Protein AF-A0A9D6XAW2-F1 (afdb_monomer)

pLDDT: mean 70.62, std 18.86, range [36.59, 94.69]

Sequence (160 aa):
MRYIYNIKRDDAKSSLIITELVRRTEDENDVLGVQDYPAALMEKAVMEGASAVTLAFRNEKFFPPAKTAAAISEKIISLYGDKRSETDELNVEEITAPPIEPKRYEAKPAPEEGDSDGETDYIDDEFGDDALLEADDLDDEPVNLKVQDEDLADDFSDDI

Radius of gyration: 29.27 Å; Cα contacts (8 Å, |Δi|>4): 172; chains: 1; bounding box: 102×43×63 Å

Nearest PDB structures (foldseek):
  8voj-assembly1_B  TM=7.905E-01  e=3.402E-01  Homo sapiens
  6uxe-assembly1_D-2  TM=3.664E-01  e=5.479E-01  Homo sapiens
  6kxk-assembly7_G  TM=5.528E-01  e=2.033E+00  Arabidopsis thaliana
  4ozk-assembly1_A  TM=5.865E-01  e=2.738E+00  Brevibacillus laterosporus GI-9

Secondary structure (DSSP, 8-state):
-EEEEEEEEETTTTEEEEEEEEE-SSS-EEEEEEEEEEHHHHHHHHHH-HHHHHHHH-BTTB---HHHHHHHHHHHHHHHSTT--SEEEEEE----PPP--------PPPPP------------------------------------------------

Mean predicted aligned error: 18.76 Å

Solvent-accessible surface area (backbone atoms only — not comparable to full-atom values): 10499 Å² total; per-residue (Å²): 105,35,43,34,39,40,42,32,49,37,79,91,74,46,27,36,36,42,35,36,29,37,41,80,51,101,87,44,70,46,78,76,48,77,46,82,40,56,34,71,60,50,55,53,17,46,76,71,29,60,69,42,32,41,58,70,68,48,46,98,90,43,74,67,57,70,73,57,33,51,55,51,22,55,50,52,40,49,37,74,37,99,73,58,43,56,63,52,77,45,80,45,80,50,76,68,70,74,80,79,70,79,77,76,75,77,76,71,77,76,80,79,90,72,94,71,90,82,82,89,79,77,88,75,87,84,82,78,85,74,90,85,75,83,83,76,79,83,76,84,70,80,80,79,76,75,78,75,84,74,80,89,77,80,85,85,74,89,83,135

Foldseek 3Di:
DWKKWKWFADPVVQWIKIWIWDDPDPPDIDTPDIDIAHNVCLLVQLVVHLVSNLVRRDDPSDHDPPVVSSVVSVVSNVCNDDVNDRIDIDTDGDPPDPPPPPPPPPPDPDPPDDDDDDDDPPPDDDPDDDDDDDPPDPDPDPPPPPPPPPDPDDDPDDDD

Structure (mmCIF, N/CA/C/O backbone):
data_AF-A0A9D6XAW2-F1
#
_entry.id   AF-A0A9D6XAW2-F1
#
loop_
_atom_site.group_PDB
_atom_site.id
_atom_site.type_symbol
_atom_site.label_atom_id
_atom_site.label_alt_id
_atom_site.label_comp_id
_atom_site.label_asym_id
_atom_site.label_entity_id
_atom_site.label_seq_id
_atom_site.pdbx_PDB_ins_code
_atom_site.Cartn_x
_atom_site.Cartn_y
_atom_site.Cartn_z
_atom_site.occupancy
_atom_site.B_iso_or_equiv
_atom_site.auth_seq_id
_atom_site.auth_comp_id
_atom_site.auth_asym_id
_atom_site.auth_atom_id
_atom_site.pdbx_PDB_model_num
ATOM 1 N N . MET A 1 1 ? 11.400 3.764 -15.619 1.00 65.75 1 MET A N 1
ATOM 2 C CA . MET A 1 1 ? 10.161 2.949 -15.545 1.00 65.75 1 MET A CA 1
ATOM 3 C C . MET A 1 1 ? 9.189 3.671 -14.627 1.00 65.75 1 MET A C 1
ATOM 5 O O . MET A 1 1 ? 9.667 4.361 -13.739 1.00 65.75 1 MET A O 1
ATOM 9 N N . ARG A 1 2 ? 7.873 3.584 -14.850 1.00 75.94 2 ARG A N 1
ATOM 10 C CA . ARG A 1 2 ? 6.876 4.278 -14.014 1.00 75.94 2 ARG A CA 1
ATOM 11 C C . ARG A 1 2 ? 6.026 3.252 -13.279 1.00 75.94 2 ARG A C 1
ATOM 13 O O . ARG A 1 2 ? 5.475 2.365 -13.925 1.00 75.94 2 ARG A O 1
ATOM 20 N N . TYR A 1 3 ? 5.919 3.402 -11.964 1.00 83.25 3 TYR A N 1
ATOM 21 C CA . TYR A 1 3 ? 5.046 2.576 -11.138 1.00 83.25 3 TYR A CA 1
ATOM 22 C C . TYR A 1 3 ? 3.711 3.288 -10.934 1.00 83.25 3 TYR A C 1
ATOM 24 O O . TYR A 1 3 ? 3.640 4.503 -10.749 1.00 83.25 3 TYR A O 1
ATOM 32 N N . ILE A 1 4 ? 2.628 2.535 -11.001 1.00 85.06 4 ILE A N 1
ATOM 33 C CA . ILE A 1 4 ? 1.280 3.039 -10.774 1.00 85.06 4 ILE A CA 1
ATOM 34 C C . ILE A 1 4 ? 0.687 2.193 -9.656 1.00 85.06 4 ILE A C 1
ATOM 36 O O . ILE A 1 4 ? 0.725 0.967 -9.716 1.00 85.06 4 ILE A O 1
ATOM 40 N N . TYR A 1 5 ? 0.161 2.851 -8.630 1.00 88.94 5 TYR A N 1
ATOM 41 C CA . TYR A 1 5 ? -0.472 2.204 -7.490 1.00 88.94 5 TYR A CA 1
ATOM 42 C C . TYR A 1 5 ? -1.953 2.562 -7.508 1.00 88.94 5 TYR A C 1
ATOM 44 O O . TYR A 1 5 ? -2.339 3.703 -7.254 1.00 88.94 5 TYR A O 1
ATOM 52 N N . ASN A 1 6 ? -2.799 1.590 -7.824 1.00 87.62 6 ASN A N 1
ATOM 53 C CA . ASN A 1 6 ? -4.241 1.774 -7.774 1.00 87.62 6 ASN A CA 1
ATOM 54 C C . ASN A 1 6 ? -4.739 1.324 -6.393 1.00 87.62 6 ASN A C 1
ATOM 56 O O . ASN A 1 6 ? -4.536 0.168 -6.016 1.00 87.62 6 ASN A O 1
ATOM 60 N N . ILE A 1 7 ? -5.320 2.246 -5.620 1.00 89.88 7 ILE A N 1
ATOM 61 C CA . ILE A 1 7 ? -5.725 2.016 -4.231 1.00 89.88 7 ILE A CA 1
ATOM 62 C C . ILE A 1 7 ? -7.250 2.044 -4.181 1.00 89.88 7 ILE A C 1
ATOM 64 O O . ILE A 1 7 ? -7.896 3.088 -4.282 1.00 89.88 7 ILE A O 1
ATOM 68 N N . LYS A 1 8 ? -7.848 0.872 -4.012 1.00 88.81 8 LYS A N 1
ATOM 69 C CA . LYS A 1 8 ? -9.296 0.714 -4.017 1.00 88.81 8 LYS A CA 1
ATOM 70 C C . LYS A 1 8 ? -9.785 0.235 -2.666 1.00 88.81 8 LYS A C 1
ATOM 72 O O . LYS A 1 8 ? -9.302 -0.767 -2.154 1.00 88.81 8 LYS A O 1
ATOM 77 N N . ARG A 1 9 ? -10.797 0.903 -2.126 1.00 87.31 9 ARG A N 1
ATOM 78 C CA . ARG A 1 9 ? -11.563 0.403 -0.991 1.00 87.31 9 ARG A CA 1
ATOM 79 C C . ARG A 1 9 ? -12.764 -0.372 -1.534 1.00 87.31 9 ARG A C 1
ATOM 81 O O . ARG A 1 9 ? -13.574 0.159 -2.283 1.00 87.31 9 ARG A O 1
ATOM 88 N N . ASP A 1 10 ? -12.850 -1.649 -1.201 1.00 84.69 10 ASP A N 1
ATOM 89 C CA . ASP A 1 10 ? -13.969 -2.515 -1.555 1.00 84.69 10 ASP A CA 1
ATOM 90 C C . ASP A 1 10 ? -14.858 -2.698 -0.322 1.00 84.69 10 ASP A C 1
ATOM 92 O O . ASP A 1 10 ? -14.614 -3.550 0.535 1.00 84.69 10 ASP A O 1
ATOM 96 N N . ASP A 1 11 ? -15.899 -1.870 -0.225 1.00 82.06 11 ASP A N 1
ATOM 97 C CA . ASP A 1 11 ? -16.859 -1.933 0.880 1.00 82.06 11 ASP A CA 1
ATOM 98 C C . ASP A 1 11 ? -17.681 -3.231 0.870 1.00 82.06 11 ASP A C 1
ATOM 100 O O . ASP A 1 11 ? -18.080 -3.714 1.929 1.00 82.06 11 ASP A O 1
ATOM 104 N N . ALA A 1 12 ? -17.882 -3.853 -0.298 1.00 84.06 12 ALA A N 1
ATOM 105 C CA . ALA A 1 12 ? -18.626 -5.106 -0.407 1.00 84.06 12 ALA A CA 1
ATOM 106 C C . ALA A 1 12 ? -17.836 -6.297 0.151 1.00 84.06 12 ALA A C 1
ATOM 108 O O . ALA A 1 12 ? -18.422 -7.217 0.722 1.00 84.06 12 ALA A O 1
ATOM 109 N N . LYS A 1 13 ? -16.508 -6.282 -0.004 1.00 84.94 13 LYS A N 1
ATOM 110 C CA . LYS A 1 13 ? -15.606 -7.309 0.541 1.00 84.94 13 LYS A CA 1
ATOM 111 C C . LYS A 1 13 ? -14.989 -6.938 1.885 1.00 84.94 13 LYS A C 1
ATOM 113 O O . LYS A 1 13 ? -14.282 -7.759 2.462 1.00 84.94 13 LYS A O 1
ATOM 118 N N . SER A 1 14 ? -15.260 -5.729 2.381 1.00 88.25 14 SER A N 1
ATOM 119 C CA . SER A 1 14 ? -14.622 -5.177 3.580 1.00 88.25 14 SER A CA 1
ATOM 120 C C . SER A 1 14 ? -13.093 -5.266 3.508 1.00 88.25 14 SER A C 1
ATOM 122 O O . SER A 1 14 ? -12.435 -5.672 4.471 1.00 88.25 14 SER A O 1
ATOM 124 N N . SER A 1 15 ? -12.520 -4.884 2.364 1.00 91.38 15 SER A N 1
ATOM 125 C CA . SER A 1 15 ? -11.071 -4.873 2.165 1.00 91.38 15 SER A CA 1
ATOM 126 C C . SER A 1 15 ? -10.563 -3.645 1.412 1.00 91.38 15 SER A C 1
ATOM 128 O O . SER A 1 15 ? -11.281 -2.981 0.669 1.00 91.38 15 SER A O 1
ATOM 130 N N . LEU A 1 16 ? -9.290 -3.324 1.627 1.00 90.69 16 LEU A N 1
ATOM 131 C CA . LEU A 1 16 ? -8.515 -2.386 0.830 1.00 90.69 16 LEU A CA 1
ATOM 132 C C . LEU A 1 16 ? -7.627 -3.189 -0.114 1.00 90.69 16 LEU A C 1
ATOM 134 O O . LEU A 1 16 ? -6.840 -4.021 0.325 1.00 90.69 16 LEU A O 1
ATOM 138 N N . ILE A 1 17 ? -7.705 -2.891 -1.401 1.00 91.62 17 ILE A N 1
ATOM 139 C CA . ILE A 1 17 ? -6.903 -3.525 -2.436 1.00 91.62 17 ILE A CA 1
ATOM 140 C C . ILE A 1 17 ? -5.895 -2.503 -2.953 1.00 91.62 17 ILE A C 1
ATOM 142 O O . ILE A 1 17 ? -6.272 -1.436 -3.440 1.00 91.62 17 ILE A O 1
ATOM 146 N N . ILE A 1 18 ? -4.610 -2.841 -2.880 1.00 91.56 18 ILE A N 1
ATOM 147 C CA . ILE A 1 18 ? -3.531 -2.074 -3.505 1.00 91.56 18 ILE A CA 1
ATOM 148 C C . ILE A 1 18 ? -3.008 -2.886 -4.683 1.00 91.56 18 ILE A C 1
ATOM 150 O O . ILE A 1 18 ? -2.467 -3.977 -4.507 1.00 91.56 18 ILE A O 1
ATOM 154 N N . THR A 1 19 ? -3.178 -2.352 -5.889 1.00 90.56 19 THR A N 1
ATOM 155 C CA . THR A 1 19 ? -2.665 -2.953 -7.123 1.00 90.56 19 THR A CA 1
ATOM 156 C C . THR A 1 19 ? -1.442 -2.181 -7.587 1.00 90.56 19 THR A C 1
ATOM 158 O O . THR A 1 19 ? -1.532 -0.991 -7.883 1.00 90.56 19 THR A O 1
ATOM 161 N N . GLU A 1 20 ? -0.306 -2.863 -7.653 1.00 89.44 20 GLU A N 1
ATOM 162 C CA . GLU A 1 20 ? 0.945 -2.338 -8.180 1.00 89.44 20 GLU A CA 1
ATOM 163 C C . GLU A 1 20 ? 1.068 -2.692 -9.663 1.00 89.44 20 GLU A C 1
ATOM 165 O O . GLU A 1 20 ? 0.997 -3.858 -10.058 1.00 89.44 20 GLU A O 1
ATOM 170 N N . LEU A 1 21 ? 1.264 -1.668 -10.484 1.00 87.75 21 LEU A N 1
ATOM 171 C CA . LEU A 1 21 ? 1.417 -1.765 -11.927 1.00 87.75 21 LEU A CA 1
ATOM 172 C C . LEU A 1 21 ? 2.749 -1.140 -12.337 1.00 87.75 21 LEU A C 1
ATOM 174 O O . LEU A 1 21 ? 3.164 -0.117 -11.790 1.00 87.75 21 LEU A O 1
ATOM 178 N N . VAL A 1 22 ? 3.389 -1.704 -13.355 1.00 86.88 22 VAL A N 1
ATOM 179 C CA . VAL A 1 22 ? 4.514 -1.079 -14.047 1.00 86.8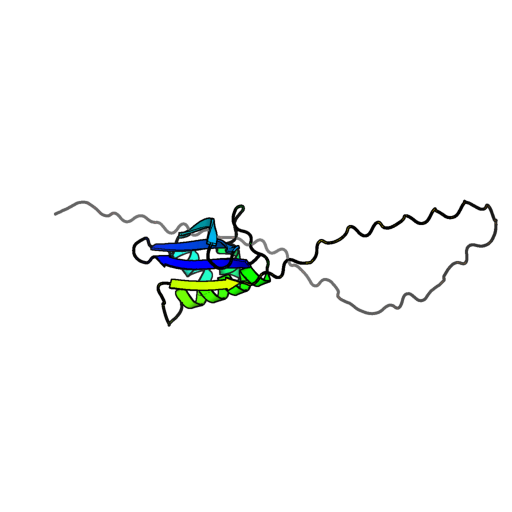8 22 VAL A CA 1
ATOM 180 C C . VAL A 1 22 ? 4.101 -0.709 -15.458 1.00 86.88 22 VAL A C 1
ATOM 182 O O . VAL A 1 22 ? 3.669 -1.547 -16.246 1.00 86.88 22 VAL A O 1
ATOM 185 N N . ARG A 1 23 ? 4.260 0.566 -15.796 1.00 81.19 23 ARG A N 1
ATOM 186 C CA . ARG A 1 23 ? 4.064 1.048 -17.158 1.00 81.19 23 ARG A CA 1
ATOM 187 C C . ARG A 1 23 ? 5.338 0.799 -17.958 1.00 81.19 23 ARG A C 1
ATOM 189 O O . ARG A 1 23 ? 6.381 1.394 -17.655 1.00 81.19 23 ARG A O 1
ATOM 196 N N . ARG A 1 24 ? 5.265 -0.095 -18.951 1.00 77.38 24 ARG A N 1
ATOM 197 C CA . ARG A 1 24 ? 6.390 -0.427 -19.846 1.00 77.38 24 ARG A CA 1
ATOM 198 C C . ARG A 1 24 ? 6.424 0.471 -21.077 1.00 77.38 24 ARG A C 1
ATOM 200 O O . ARG A 1 24 ? 7.491 0.962 -21.437 1.00 77.38 24 ARG A O 1
ATOM 207 N N . THR A 1 25 ? 5.266 0.704 -21.682 1.00 75.81 25 THR A N 1
ATOM 208 C CA . THR A 1 25 ? 5.059 1.577 -22.846 1.00 75.81 25 THR A CA 1
ATOM 209 C C . THR A 1 25 ? 3.887 2.520 -22.566 1.00 75.81 25 THR A C 1
ATOM 211 O O . THR A 1 25 ? 3.276 2.458 -21.498 1.00 75.81 25 THR A O 1
ATOM 214 N N . GLU A 1 26 ? 3.580 3.455 -23.470 1.00 72.62 26 GLU A N 1
ATOM 215 C CA . GLU A 1 26 ? 2.483 4.397 -23.220 1.00 72.62 26 GLU A CA 1
ATOM 216 C C . GLU A 1 26 ? 1.114 3.708 -23.096 1.00 72.62 26 GLU A C 1
ATOM 218 O O . GLU A 1 26 ? 0.280 4.200 -22.336 1.00 72.62 26 GLU A O 1
ATOM 223 N N . ASP A 1 27 ? 0.931 2.545 -23.721 1.00 74.50 27 ASP A N 1
ATOM 224 C CA . ASP A 1 27 ? -0.345 1.825 -23.773 1.00 74.50 27 ASP A CA 1
ATOM 225 C C . ASP A 1 27 ? -0.357 0.503 -22.981 1.00 74.50 27 ASP A C 1
ATOM 227 O O . ASP A 1 27 ? -1.415 -0.108 -22.834 1.00 74.50 27 ASP A O 1
ATOM 231 N N . GLU A 1 28 ? 0.784 0.052 -22.440 1.00 77.12 28 GLU A N 1
ATOM 232 C CA . GLU A 1 28 ? 0.883 -1.228 -21.723 1.00 77.12 28 GLU A CA 1
ATOM 233 C C . GLU A 1 28 ? 1.309 -1.051 -20.259 1.00 77.12 28 GLU A C 1
ATOM 235 O O . GLU A 1 28 ? 2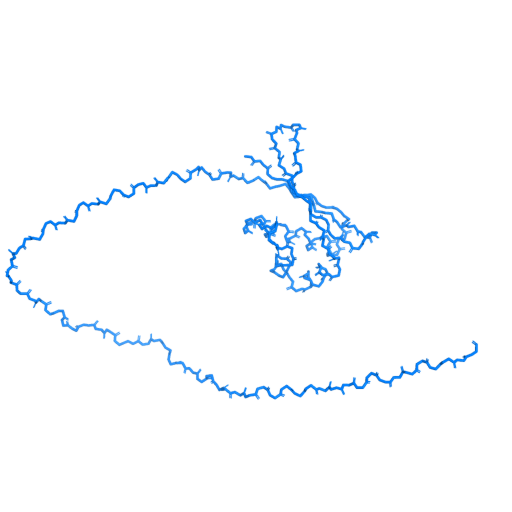.411 -0.576 -19.945 1.00 77.12 28 GLU A O 1
ATOM 240 N N . ASN A 1 29 ? 0.431 -1.512 -19.364 1.00 81.56 29 ASN A N 1
ATOM 241 C CA . ASN A 1 29 ? 0.691 -1.666 -17.939 1.00 81.56 29 ASN A CA 1
ATOM 242 C C . ASN A 1 29 ? 0.718 -3.159 -17.593 1.00 81.56 29 ASN A C 1
ATOM 244 O O . ASN A 1 29 ? -0.251 -3.868 -17.858 1.00 81.56 29 ASN A O 1
ATOM 248 N N . ASP A 1 30 ? 1.789 -3.612 -16.950 1.00 84.75 30 ASP A N 1
ATOM 249 C CA . ASP A 1 30 ? 1.869 -4.952 -16.374 1.00 84.75 30 ASP A CA 1
ATOM 250 C C . ASP A 1 30 ? 1.541 -4.892 -14.883 1.00 84.75 30 ASP A C 1
ATOM 252 O O . ASP A 1 30 ? 2.055 -4.036 -14.163 1.00 84.75 30 ASP A O 1
ATOM 256 N N . VAL A 1 31 ? 0.714 -5.816 -14.398 1.00 88.06 31 VAL A N 1
ATOM 257 C CA . VAL A 1 31 ? 0.462 -5.966 -12.958 1.00 88.06 31 VAL A CA 1
ATOM 258 C C . VAL A 1 31 ? 1.668 -6.652 -12.322 1.00 88.06 31 VAL A C 1
ATOM 260 O O . VAL A 1 31 ? 2.009 -7.777 -12.685 1.00 88.06 31 VAL A O 1
ATOM 263 N N . LEU A 1 32 ? 2.303 -5.981 -11.364 1.00 87.38 32 LEU A N 1
ATOM 264 C CA . LEU A 1 32 ? 3.404 -6.533 -10.575 1.00 87.38 32 LEU A CA 1
ATOM 265 C C . LEU A 1 32 ? 2.901 -7.289 -9.351 1.00 87.38 32 LEU A C 1
ATOM 267 O O . LEU A 1 32 ? 3.430 -8.346 -9.008 1.00 87.38 32 LEU A O 1
ATOM 271 N N . GLY A 1 33 ? 1.858 -6.766 -8.712 1.00 87.56 33 GLY A N 1
ATOM 272 C CA . GLY A 1 33 ? 1.330 -7.341 -7.490 1.00 87.56 33 GLY A CA 1
ATOM 273 C C . GLY A 1 33 ? -0.042 -6.796 -7.137 1.00 87.56 33 GLY A C 1
ATOM 274 O O . GLY A 1 33 ? -0.404 -5.675 -7.485 1.00 87.56 33 GLY A O 1
ATOM 275 N N . VAL A 1 34 ? -0.806 -7.610 -6.418 1.00 92.06 34 VAL A N 1
ATOM 276 C CA . VAL A 1 34 ? -2.072 -7.212 -5.804 1.00 92.06 34 VAL A CA 1
ATOM 277 C C . VAL A 1 34 ? -1.996 -7.602 -4.341 1.00 92.06 34 VAL A C 1
ATOM 279 O O . VAL A 1 34 ? -1.687 -8.750 -4.020 1.00 92.06 34 VAL A O 1
ATOM 282 N N . GLN A 1 35 ? -2.258 -6.640 -3.469 1.00 92.62 35 GLN A N 1
ATOM 283 C CA . GLN A 1 35 ? -2.299 -6.835 -2.030 1.00 92.62 35 GLN A CA 1
ATOM 284 C C . GLN A 1 35 ? -3.709 -6.537 -1.534 1.00 92.62 35 GLN A C 1
ATOM 286 O O . GLN A 1 35 ? -4.293 -5.525 -1.917 1.00 92.62 35 GLN A O 1
ATOM 291 N N . ASP A 1 36 ? -4.238 -7.423 -0.698 1.00 93.44 36 ASP A N 1
ATOM 292 C CA . ASP A 1 36 ? -5.546 -7.290 -0.062 1.00 93.44 36 ASP A CA 1
ATOM 293 C C . ASP A 1 36 ? -5.328 -7.131 1.444 1.00 93.44 36 ASP A C 1
ATOM 2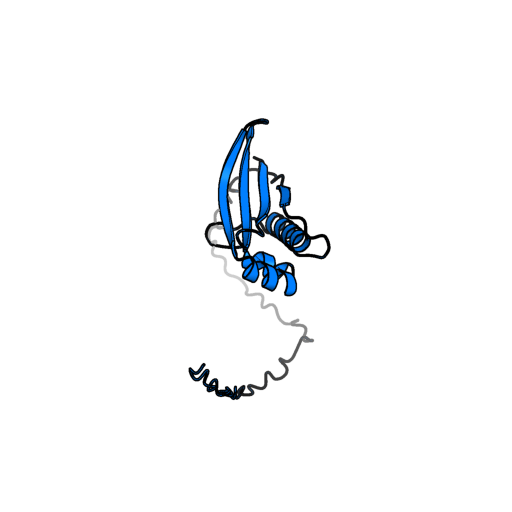95 O O . ASP A 1 36 ? -4.607 -7.920 2.063 1.00 93.44 36 ASP A O 1
ATOM 299 N N . TYR A 1 37 ? -5.916 -6.084 2.012 1.00 93.12 37 TYR A N 1
ATOM 300 C CA . TYR A 1 37 ? -5.830 -5.764 3.425 1.00 93.12 37 TYR A CA 1
ATOM 301 C C . TYR A 1 37 ? -7.230 -5.693 4.038 1.00 93.12 37 TYR A C 1
ATOM 303 O O . TYR A 1 37 ? -8.097 -5.007 3.492 1.00 93.12 37 TYR A O 1
ATOM 311 N N . PRO A 1 38 ? -7.464 -6.302 5.212 1.00 93.62 38 PRO A N 1
ATOM 312 C CA . PRO A 1 38 ? -8.744 -6.189 5.904 1.00 93.62 38 PRO A CA 1
ATOM 313 C C . PRO A 1 38 ? -9.103 -4.730 6.220 1.00 93.62 38 PRO A C 1
ATOM 315 O O . PRO A 1 38 ? -8.280 -3.997 6.777 1.00 93.62 38 PRO A O 1
ATOM 318 N N . ALA A 1 39 ? -10.344 -4.320 5.936 1.00 90.75 39 ALA A N 1
ATOM 319 C CA . ALA A 1 39 ? -10.800 -2.951 6.190 1.00 90.75 39 ALA A CA 1
ATOM 320 C C . ALA A 1 39 ? -10.677 -2.572 7.670 1.00 90.75 39 ALA A C 1
ATOM 322 O O . ALA A 1 39 ? -10.150 -1.510 7.969 1.00 90.75 39 ALA A O 1
ATOM 323 N N . ALA A 1 40 ? -11.036 -3.466 8.598 1.00 92.00 40 ALA A N 1
ATOM 324 C CA . ALA A 1 40 ? -10.927 -3.206 10.038 1.00 92.00 40 ALA A CA 1
ATOM 325 C C . ALA A 1 40 ? -9.489 -2.877 10.487 1.00 92.00 40 ALA A C 1
ATOM 327 O O . ALA A 1 40 ? -9.274 -2.031 11.356 1.00 92.00 40 ALA A O 1
ATOM 328 N N . LEU A 1 41 ? -8.490 -3.525 9.876 1.00 93.75 41 LEU A N 1
ATOM 329 C CA . LEU A 1 41 ? -7.081 -3.263 10.165 1.00 93.75 41 LEU A CA 1
ATOM 330 C C . LEU A 1 41 ? -6.670 -1.885 9.633 1.00 93.75 41 LEU A C 1
ATOM 332 O O . LEU A 1 41 ? -5.999 -1.131 10.336 1.00 93.75 41 LEU A O 1
ATOM 336 N N . MET A 1 42 ? -7.110 -1.539 8.422 1.00 93.38 42 MET A N 1
ATOM 337 C CA . MET A 1 42 ? -6.841 -0.231 7.821 1.00 93.38 42 MET A CA 1
ATOM 338 C C . MET A 1 42 ? -7.559 0.905 8.548 1.00 93.38 42 MET A C 1
ATOM 340 O O . MET A 1 42 ? -6.952 1.941 8.787 1.00 93.38 42 MET A O 1
ATOM 344 N N . GLU A 1 43 ? -8.809 0.713 8.963 1.00 91.94 43 GLU A N 1
ATOM 345 C CA . GLU A 1 43 ? -9.570 1.686 9.750 1.00 91.94 43 GLU A CA 1
ATOM 346 C C . GLU A 1 43 ? -8.882 1.985 11.081 1.00 91.94 43 GLU A C 1
ATOM 348 O O . GLU A 1 43 ? -8.690 3.152 11.428 1.00 91.94 43 GLU A O 1
ATOM 353 N N . LYS A 1 44 ? -8.435 0.941 11.794 1.00 93.62 44 LYS A N 1
ATOM 354 C CA . LYS A 1 44 ? -7.642 1.104 13.016 1.00 93.62 44 LYS A CA 1
ATOM 355 C C . LYS A 1 44 ? -6.360 1.892 12.750 1.00 93.62 44 LYS A C 1
ATOM 357 O O . LYS A 1 44 ? -6.076 2.857 13.454 1.00 93.62 44 LYS A O 1
ATOM 362 N N . ALA A 1 45 ? -5.626 1.526 11.703 1.00 94.00 45 ALA A N 1
ATOM 363 C CA . ALA A 1 45 ? -4.388 2.203 11.345 1.00 94.00 45 ALA A CA 1
ATOM 364 C C . ALA A 1 45 ? -4.611 3.681 10.971 1.00 94.00 45 ALA A C 1
ATOM 366 O O . ALA A 1 45 ? -3.810 4.536 11.336 1.00 94.00 45 ALA A O 1
ATOM 367 N N . VAL A 1 46 ? -5.713 4.007 10.289 1.00 93.12 46 VAL A N 1
ATOM 368 C CA . VAL A 1 46 ? -6.070 5.390 9.938 1.00 93.12 46 VAL A CA 1
ATOM 369 C C . VAL A 1 46 ? -6.356 6.228 11.185 1.00 93.12 46 VAL A C 1
ATOM 371 O O . VAL A 1 46 ? -5.931 7.381 11.233 1.00 93.12 46 VAL A O 1
ATOM 374 N N . MET A 1 47 ? -7.005 5.658 12.206 1.00 92.38 47 MET A N 1
ATOM 375 C CA . MET A 1 47 ? -7.234 6.341 13.490 1.00 92.38 47 MET A CA 1
ATOM 376 C C . MET A 1 47 ? -5.929 6.644 14.241 1.00 92.38 47 MET A C 1
ATOM 378 O O . MET A 1 47 ? -5.832 7.665 14.916 1.00 92.38 47 MET A O 1
ATOM 382 N N . GLU A 1 48 ? -4.920 5.782 14.103 1.00 93.75 48 GLU A N 1
ATOM 383 C CA . GLU A 1 48 ? -3.592 5.959 14.704 1.00 93.75 48 GLU A CA 1
ATOM 384 C C . GLU A 1 48 ? -2.682 6.908 13.891 1.00 93.75 48 GLU A C 1
ATOM 386 O O . GLU A 1 48 ? -1.724 7.469 14.424 1.00 93.75 48 GLU A O 1
ATOM 391 N N . GLY A 1 49 ? -2.990 7.127 12.608 1.00 92.19 49 GLY A N 1
ATOM 392 C CA . GLY A 1 49 ? -2.337 8.106 11.736 1.00 92.19 49 GLY A CA 1
ATOM 393 C C . GLY A 1 49 ? -1.421 7.509 10.657 1.00 92.19 49 GLY A C 1
ATOM 394 O O . GLY A 1 49 ? -1.279 6.299 10.494 1.00 92.19 49 GLY A O 1
ATOM 395 N N . ALA A 1 50 ? -0.765 8.380 9.881 1.00 91.00 50 ALA A N 1
ATOM 396 C CA . ALA A 1 50 ? -0.041 7.997 8.658 1.00 91.00 50 ALA A CA 1
ATOM 397 C C . ALA A 1 50 ? 1.097 6.983 8.869 1.00 91.00 50 ALA A C 1
ATOM 399 O O . ALA A 1 50 ? 1.331 6.124 8.013 1.00 91.00 50 ALA A O 1
ATOM 400 N N . SER A 1 51 ? 1.794 7.044 10.004 1.00 93.38 51 SER A N 1
ATOM 401 C CA . SER A 1 51 ? 2.846 6.078 10.338 1.00 93.38 51 SER A CA 1
ATOM 402 C C . SER A 1 51 ? 2.277 4.678 10.573 1.00 93.38 51 SER A C 1
ATOM 404 O O . SER A 1 51 ? 2.831 3.706 10.062 1.00 93.38 51 SER A O 1
ATOM 406 N N . ALA A 1 52 ? 1.145 4.577 11.277 1.00 94.69 52 ALA A N 1
ATOM 407 C CA . ALA A 1 52 ? 0.466 3.309 11.521 1.00 94.69 52 ALA A CA 1
ATOM 408 C C . ALA A 1 52 ? -0.089 2.716 10.221 1.00 94.69 52 ALA A C 1
ATOM 410 O O . ALA A 1 52 ? 0.119 1.536 9.960 1.00 94.69 52 ALA A O 1
ATOM 411 N N . VAL A 1 53 ? -0.679 3.536 9.342 1.00 94.19 53 VAL A N 1
ATOM 412 C CA . VAL A 1 53 ? -1.104 3.102 7.994 1.00 94.19 53 VAL A CA 1
ATOM 413 C C . VAL A 1 53 ? 0.072 2.551 7.189 1.00 94.19 53 VAL A C 1
ATOM 415 O O . VAL A 1 53 ? -0.030 1.482 6.590 1.00 94.19 53 VAL A O 1
ATOM 418 N N . THR A 1 54 ? 1.214 3.241 7.226 1.00 94.50 54 THR A N 1
ATOM 419 C CA . THR A 1 54 ? 2.429 2.799 6.529 1.00 94.50 54 THR A CA 1
ATOM 420 C C . THR A 1 54 ? 2.902 1.434 7.025 1.00 94.50 54 THR A C 1
ATOM 422 O O . THR A 1 54 ? 3.293 0.587 6.226 1.00 94.50 54 THR A O 1
ATOM 425 N N . LEU A 1 55 ? 2.876 1.211 8.339 1.00 94.56 55 LEU A N 1
ATOM 426 C CA . LEU A 1 55 ? 3.226 -0.076 8.941 1.00 94.56 55 LEU A CA 1
ATOM 427 C C . LEU A 1 55 ? 2.192 -1.159 8.622 1.00 94.56 55 LEU A C 1
ATOM 429 O O . LEU A 1 55 ? 2.563 -2.306 8.408 1.00 94.56 55 LEU A O 1
ATOM 433 N N . ALA A 1 56 ? 0.917 -0.788 8.555 1.00 93.38 56 ALA A N 1
ATOM 434 C CA . ALA A 1 56 ? -0.191 -1.701 8.342 1.00 93.38 56 ALA A CA 1
ATOM 435 C C . ALA A 1 56 ? -0.201 -2.322 6.937 1.00 93.38 56 ALA A C 1
ATOM 437 O O . ALA A 1 56 ? -0.539 -3.497 6.800 1.00 93.38 56 ALA A O 1
ATOM 438 N N . PHE A 1 57 ? 0.157 -1.562 5.893 1.00 92.25 57 PHE A N 1
ATOM 439 C CA . PHE A 1 57 ? 0.227 -2.120 4.537 1.00 92.25 57 PHE A CA 1
ATOM 440 C C . PHE A 1 57 ? 1.603 -2.696 4.187 1.00 92.25 57 PHE A C 1
ATOM 442 O O . PHE A 1 57 ? 1.714 -3.500 3.263 1.00 92.25 57 PHE A O 1
ATOM 449 N N . ARG A 1 58 ? 2.679 -2.285 4.868 1.00 93.19 58 ARG A N 1
ATOM 450 C CA . ARG A 1 58 ? 4.015 -2.809 4.566 1.00 93.19 58 ARG A CA 1
ATOM 451 C C . ARG A 1 58 ? 4.114 -4.269 4.973 1.00 93.19 58 ARG A C 1
ATOM 453 O O . ARG A 1 58 ? 3.872 -4.631 6.118 1.00 93.19 58 ARG A O 1
ATOM 460 N N . ASN A 1 59 ? 4.529 -5.100 4.029 1.00 88.31 59 ASN A N 1
ATOM 461 C CA . ASN A 1 59 ? 4.751 -6.518 4.260 1.00 88.31 59 ASN A CA 1
ATOM 462 C C . ASN A 1 59 ? 5.963 -7.014 3.455 1.00 88.31 59 ASN A C 1
ATOM 464 O O . ASN A 1 59 ? 6.578 -6.255 2.708 1.00 88.31 59 ASN A O 1
ATOM 468 N N . GLU A 1 60 ? 6.313 -8.292 3.607 1.00 86.00 60 GLU A N 1
ATOM 469 C CA . GLU A 1 60 ? 7.464 -8.904 2.921 1.00 86.00 60 GLU A CA 1
ATOM 470 C C . GLU A 1 60 ? 7.381 -8.796 1.386 1.00 86.00 60 GLU A C 1
ATOM 472 O O . GLU A 1 60 ? 8.398 -8.672 0.710 1.00 86.00 60 GLU A O 1
ATOM 477 N N . LYS A 1 61 ? 6.166 -8.811 0.829 1.00 84.12 61 LYS A N 1
ATOM 478 C CA . LYS A 1 61 ? 5.899 -8.769 -0.615 1.00 84.12 61 LYS A CA 1
ATOM 479 C C . LYS A 1 61 ? 5.654 -7.358 -1.147 1.00 84.12 61 LYS A C 1
ATOM 481 O O . LYS A 1 61 ? 5.652 -7.169 -2.358 1.00 84.12 61 LYS A O 1
ATOM 486 N N . PHE A 1 62 ? 5.413 -6.389 -0.271 1.00 88.25 62 PHE A N 1
ATOM 487 C CA . PHE A 1 62 ? 5.064 -5.024 -0.628 1.00 88.25 62 PHE A CA 1
ATOM 488 C C . PHE A 1 62 ? 5.745 -4.044 0.321 1.00 88.25 62 PHE A C 1
ATOM 490 O O . PHE A 1 62 ? 5.269 -3.754 1.423 1.00 88.25 62 PHE A O 1
ATOM 497 N N . PHE A 1 63 ? 6.884 -3.525 -0.132 1.00 88.75 63 PHE A N 1
ATOM 498 C CA . PHE A 1 63 ? 7.716 -2.616 0.644 1.00 88.75 63 PHE A CA 1
ATOM 499 C C . PHE A 1 63 ? 8.149 -1.411 -0.204 1.00 88.75 63 PHE A C 1
ATOM 501 O O . PHE A 1 63 ? 9.306 -1.319 -0.622 1.00 88.75 63 PHE A O 1
ATOM 508 N N . PRO A 1 64 ? 7.225 -0.477 -0.500 1.00 87.88 64 PRO A N 1
ATOM 509 C CA . PRO A 1 64 ? 7.545 0.668 -1.336 1.00 87.88 64 PRO A CA 1
ATOM 510 C C . PRO A 1 64 ? 8.515 1.637 -0.629 1.00 87.88 64 PRO A C 1
ATOM 512 O O . PRO A 1 64 ? 8.489 1.762 0.611 1.00 87.88 64 PRO A O 1
ATOM 515 N N . PRO A 1 65 ? 9.332 2.389 -1.398 1.00 89.00 65 PRO A N 1
ATOM 516 C CA . PRO A 1 65 ? 10.232 3.408 -0.864 1.00 89.00 65 PRO A CA 1
ATOM 517 C C . PRO A 1 65 ? 9.507 4.424 0.019 1.00 89.00 65 PRO A C 1
ATOM 519 O O . PRO A 1 65 ? 8.325 4.697 -0.178 1.00 89.00 65 PRO A O 1
ATOM 522 N N . ALA A 1 66 ? 10.218 5.038 0.970 1.00 87.44 66 ALA A N 1
ATOM 523 C CA . ALA A 1 66 ? 9.617 5.915 1.983 1.00 87.44 66 ALA A CA 1
ATOM 524 C C . ALA A 1 66 ? 8.718 7.023 1.403 1.00 87.44 66 ALA A C 1
ATOM 526 O O . ALA A 1 66 ? 7.620 7.242 1.907 1.00 87.44 66 ALA A O 1
ATOM 527 N N . LYS A 1 67 ? 9.143 7.671 0.310 1.00 87.81 67 LYS A N 1
ATOM 528 C CA . LYS A 1 67 ? 8.358 8.719 -0.362 1.00 87.81 67 LYS A CA 1
ATOM 529 C C . LYS A 1 67 ? 7.050 8.178 -0.952 1.00 87.81 67 LYS A C 1
ATOM 531 O O . LYS A 1 67 ? 6.001 8.789 -0.779 1.00 87.81 67 LYS A O 1
ATOM 536 N N . THR A 1 68 ? 7.113 7.033 -1.626 1.00 88.31 68 THR A N 1
ATOM 537 C CA . THR A 1 68 ? 5.947 6.357 -2.210 1.00 88.31 68 THR A CA 1
ATOM 538 C C . THR A 1 68 ? 5.010 5.863 -1.110 1.00 88.31 68 THR A C 1
ATOM 540 O O . THR A 1 68 ? 3.806 6.070 -1.188 1.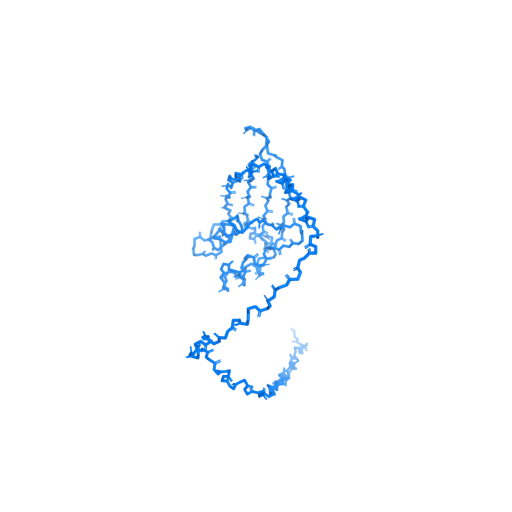00 88.31 68 THR A O 1
ATOM 543 N N . ALA A 1 69 ? 5.565 5.277 -0.048 1.00 90.75 69 ALA A N 1
ATOM 544 C CA . ALA A 1 69 ? 4.808 4.788 1.093 1.00 90.75 69 ALA A CA 1
ATOM 545 C C . ALA A 1 69 ? 4.027 5.910 1.794 1.00 90.75 69 ALA A C 1
ATOM 547 O O . ALA A 1 69 ? 2.851 5.733 2.089 1.00 90.75 69 ALA A O 1
ATOM 548 N N . ALA A 1 70 ? 4.647 7.078 1.993 1.00 90.50 70 ALA A N 1
ATOM 549 C CA . ALA A 1 70 ? 3.970 8.246 2.553 1.00 90.50 70 ALA A CA 1
ATOM 550 C C . ALA A 1 70 ? 2.784 8.695 1.679 1.00 90.50 70 ALA A C 1
ATOM 552 O O . ALA A 1 70 ? 1.686 8.892 2.193 1.00 90.50 70 ALA A O 1
ATOM 553 N N . ALA A 1 71 ? 2.976 8.769 0.358 1.00 89.88 71 ALA A N 1
ATOM 554 C CA . ALA A 1 71 ? 1.909 9.134 -0.574 1.00 89.88 71 ALA A CA 1
ATOM 555 C C . ALA A 1 71 ? 0.759 8.106 -0.595 1.00 89.88 71 ALA A C 1
ATOM 557 O O . ALA A 1 71 ? -0.410 8.481 -0.667 1.00 89.88 71 ALA A O 1
ATOM 558 N N . ILE A 1 72 ? 1.074 6.809 -0.496 1.00 90.56 72 ILE A N 1
ATOM 559 C CA . ILE A 1 72 ? 0.071 5.740 -0.361 1.00 90.56 72 ILE A CA 1
ATOM 560 C C . ILE A 1 72 ? -0.717 5.918 0.943 1.00 90.56 72 ILE A C 1
ATOM 562 O O . ILE A 1 72 ? -1.945 5.870 0.923 1.00 90.56 72 ILE A O 1
ATOM 566 N N . SER A 1 73 ? -0.044 6.187 2.063 1.00 92.50 73 SER A N 1
ATOM 567 C CA . SER A 1 73 ? -0.696 6.408 3.360 1.00 92.50 73 SER A CA 1
ATOM 568 C C . SER A 1 73 ? -1.660 7.591 3.344 1.00 92.50 73 SER A C 1
ATOM 570 O O . SER A 1 73 ? -2.784 7.463 3.822 1.00 92.50 73 SER A O 1
ATOM 572 N N . GLU A 1 74 ? -1.270 8.725 2.757 1.00 90.50 74 GLU A N 1
ATOM 573 C CA . GL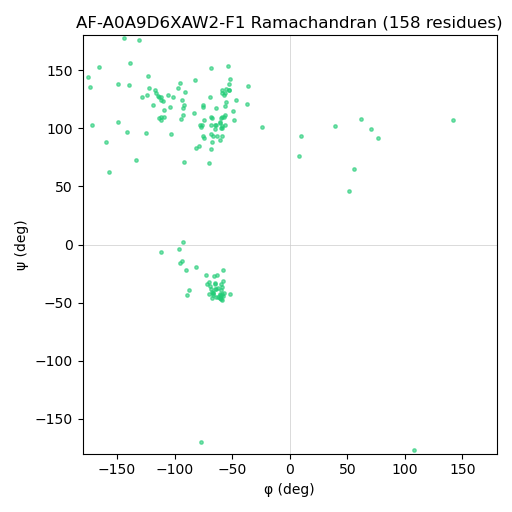U A 1 74 ? -2.149 9.897 2.618 1.00 90.50 74 GLU A CA 1
ATOM 574 C C . GLU A 1 74 ? -3.415 9.578 1.812 1.00 90.50 74 GLU A C 1
ATOM 576 O O . GLU A 1 74 ? -4.518 10.022 2.151 1.00 90.50 74 GLU A O 1
ATOM 581 N N . LYS A 1 75 ? -3.272 8.765 0.761 1.00 88.94 75 LYS A N 1
ATOM 582 C CA . LYS A 1 75 ? -4.393 8.304 -0.062 1.00 88.94 75 LYS A CA 1
ATOM 583 C C . LYS A 1 75 ? -5.322 7.377 0.704 1.00 88.94 75 LYS A C 1
ATOM 585 O O . LYS A 1 75 ? -6.531 7.585 0.682 1.00 88.94 75 LYS A O 1
ATOM 590 N N . ILE A 1 76 ? -4.775 6.409 1.434 1.00 90.19 76 ILE A N 1
ATOM 591 C CA . ILE A 1 76 ? -5.563 5.511 2.283 1.00 90.19 76 ILE A CA 1
ATOM 592 C C . ILE A 1 76 ? -6.329 6.317 3.337 1.00 90.19 76 ILE A C 1
ATOM 594 O O . ILE A 1 76 ? -7.539 6.155 3.461 1.00 90.19 76 ILE A O 1
ATOM 598 N N . ILE A 1 77 ? -5.680 7.258 4.027 1.00 91.00 77 ILE A N 1
ATOM 599 C CA . ILE A 1 77 ? -6.358 8.141 4.990 1.00 91.00 77 ILE A CA 1
ATOM 600 C C . ILE A 1 77 ? -7.500 8.909 4.316 1.00 91.00 77 ILE A C 1
ATOM 602 O O . ILE A 1 77 ? -8.591 9.003 4.872 1.00 91.00 77 ILE A O 1
ATOM 606 N N . SER A 1 78 ? -7.291 9.406 3.096 1.00 87.88 78 SER A N 1
ATOM 607 C CA . SER A 1 78 ? -8.329 10.118 2.340 1.00 87.88 78 SER A CA 1
ATOM 608 C C . SER A 1 78 ? -9.522 9.226 1.959 1.00 87.88 78 SER A C 1
ATOM 610 O O . SER A 1 78 ? -10.656 9.705 1.958 1.00 87.88 78 SER A O 1
ATOM 612 N N . LEU A 1 79 ? -9.297 7.937 1.677 1.00 86.06 79 LEU A N 1
ATOM 613 C CA . LEU A 1 79 ? -10.349 6.952 1.374 1.00 86.06 79 LEU A CA 1
ATOM 614 C C . LEU A 1 79 ? -11.202 6.585 2.600 1.00 86.06 79 LEU A C 1
ATOM 616 O O . LEU A 1 79 ? -12.392 6.285 2.471 1.00 86.06 79 LEU A O 1
ATOM 620 N N . TYR A 1 80 ? -10.602 6.592 3.791 1.00 84.44 80 TYR A N 1
ATOM 621 C CA . TYR A 1 80 ? -11.285 6.261 5.047 1.00 84.44 80 TYR A CA 1
ATOM 622 C C . TYR A 1 80 ? -11.808 7.493 5.810 1.00 84.44 80 TYR A C 1
ATOM 624 O O . TYR A 1 80 ? -12.675 7.340 6.671 1.00 84.44 80 TYR A O 1
ATOM 632 N N . GLY A 1 81 ? -11.335 8.698 5.474 1.00 76.38 81 GLY A N 1
ATOM 633 C CA . GLY A 1 81 ? -11.755 9.974 6.063 1.00 76.38 81 GLY A CA 1
ATOM 634 C C . GLY A 1 81 ? -13.103 10.506 5.556 1.00 76.38 81 GLY A C 1
ATOM 635 O O . GLY A 1 81 ? -13.836 9.831 4.836 1.00 76.38 81 GLY A O 1
ATOM 636 N N . ASP A 1 82 ? -13.431 11.755 5.905 1.00 66.62 82 ASP A N 1
ATOM 637 C CA . ASP A 1 82 ? -14.774 12.355 5.758 1.00 66.62 82 ASP A CA 1
ATOM 638 C C . ASP A 1 82 ? -15.349 12.377 4.332 1.00 66.62 82 ASP A C 1
ATOM 640 O O . ASP A 1 82 ? -16.561 12.474 4.147 1.00 66.62 82 ASP A O 1
ATOM 644 N N . LYS A 1 83 ? -14.495 12.294 3.307 1.00 62.78 83 LYS A N 1
ATOM 645 C CA . LYS A 1 83 ? -14.913 12.306 1.896 1.00 62.78 83 LYS A CA 1
ATOM 646 C C . LYS A 1 83 ? -15.139 10.914 1.301 1.00 62.78 83 LYS A C 1
ATOM 648 O O . LYS A 1 83 ? -15.437 10.864 0.113 1.00 62.78 83 LYS A O 1
ATOM 653 N N . ARG A 1 84 ? -14.995 9.841 2.104 1.00 63.53 84 ARG A N 1
ATOM 654 C CA . ARG A 1 84 ? -15.167 8.407 1.774 1.00 63.53 84 ARG A CA 1
ATOM 655 C C . ARG A 1 84 ? -15.361 8.130 0.279 1.00 63.53 84 ARG A C 1
ATOM 657 O O . ARG A 1 84 ? -16.472 7.868 -0.176 1.00 63.53 84 ARG A O 1
ATOM 664 N N . SER A 1 85 ? -14.270 8.193 -0.477 1.00 64.44 85 SER A N 1
ATOM 665 C CA . SER A 1 85 ? -14.256 7.741 -1.868 1.00 64.44 85 SER A CA 1
ATOM 666 C C . SER A 1 85 ? -14.064 6.223 -1.901 1.00 64.44 85 SER A C 1
ATOM 668 O O . SER A 1 85 ? -13.275 5.687 -1.128 1.00 64.44 85 SER A O 1
ATOM 670 N N . GLU A 1 86 ? -14.746 5.518 -2.806 1.00 65.12 86 GLU A N 1
ATOM 671 C CA . GLU A 1 86 ? -14.568 4.064 -2.982 1.00 65.12 86 GLU A CA 1
ATOM 672 C C . GLU A 1 86 ? -13.236 3.715 -3.669 1.00 65.12 86 GLU A C 1
ATOM 674 O O . GLU A 1 86 ? -12.702 2.619 -3.524 1.00 65.12 86 GLU A O 1
ATOM 679 N N . THR A 1 87 ? -12.671 4.609 -4.479 1.00 66.38 87 THR A N 1
ATOM 680 C CA . THR A 1 87 ? -11.446 4.322 -5.242 1.00 66.38 87 THR A CA 1
ATOM 681 C C . THR A 1 87 ? -10.632 5.591 -5.439 1.00 66.38 87 THR A C 1
ATOM 683 O O . THR A 1 87 ? -11.195 6.645 -5.734 1.00 66.38 87 THR A O 1
ATOM 686 N N . ASP A 1 88 ? -9.312 5.487 -5.294 1.00 66.19 88 ASP A N 1
ATOM 687 C CA . ASP A 1 88 ? -8.373 6.562 -5.601 1.00 66.19 88 ASP A CA 1
ATOM 688 C C . ASP A 1 88 ? -7.131 5.976 -6.295 1.00 66.19 88 ASP A C 1
ATOM 690 O O . ASP A 1 88 ? -6.614 4.918 -5.939 1.00 66.19 88 ASP A O 1
ATOM 694 N N . GLU A 1 89 ? -6.660 6.648 -7.337 1.00 72.44 89 GLU A N 1
ATOM 695 C CA . GLU A 1 89 ? -5.499 6.207 -8.101 1.00 72.44 89 GLU A CA 1
ATOM 696 C C . GLU A 1 89 ? -4.292 7.081 -7.762 1.00 72.44 89 GLU A C 1
ATOM 698 O O . GLU A 1 89 ? -4.344 8.313 -7.834 1.00 72.44 89 GLU A O 1
ATOM 703 N N . LEU A 1 90 ? -3.173 6.438 -7.425 1.00 70.81 90 LEU A N 1
ATOM 704 C CA . LEU A 1 90 ? -1.908 7.102 -7.171 1.00 70.81 90 LEU A CA 1
ATOM 705 C C . LEU A 1 90 ? -0.896 6.755 -8.267 1.00 70.81 90 LEU A C 1
ATOM 707 O O . LEU A 1 90 ? -0.344 5.659 -8.346 1.00 70.81 90 LEU A O 1
ATOM 711 N N . ASN A 1 91 ? -0.590 7.747 -9.092 1.00 69.06 91 ASN A N 1
ATOM 712 C CA . ASN A 1 91 ? 0.448 7.642 -10.105 1.00 69.06 91 ASN A CA 1
ATOM 713 C C . ASN A 1 91 ? 1.778 8.149 -9.531 1.00 69.06 91 ASN A C 1
ATOM 715 O O . ASN A 1 91 ? 1.921 9.350 -9.308 1.00 69.06 91 ASN A O 1
ATOM 719 N N . VAL A 1 92 ? 2.760 7.263 -9.322 1.00 64.75 92 VAL A N 1
ATOM 720 C CA . VAL A 1 92 ? 4.084 7.649 -8.804 1.00 64.75 92 VAL A CA 1
ATOM 721 C C . VAL A 1 92 ? 5.134 7.530 -9.901 1.00 64.75 92 VAL A C 1
ATOM 723 O O . VAL A 1 92 ? 5.536 6.448 -10.321 1.00 64.75 92 VAL A O 1
ATOM 726 N N . GLU A 1 93 ? 5.634 8.671 -10.363 1.00 60.78 93 GLU A N 1
ATOM 727 C CA . GLU A 1 93 ? 6.824 8.687 -11.209 1.00 60.78 93 GLU A CA 1
ATOM 728 C C . GLU A 1 93 ? 8.058 8.436 -10.343 1.00 60.78 93 GLU A C 1
ATOM 730 O O . GLU A 1 93 ? 8.631 9.348 -9.746 1.00 60.78 93 GLU A O 1
ATOM 735 N N . GLU A 1 94 ? 8.457 7.169 -10.242 1.00 57.62 94 GLU A N 1
ATOM 736 C CA . GLU A 1 94 ? 9.753 6.835 -9.676 1.00 57.62 94 GLU A CA 1
ATOM 737 C C . GLU A 1 94 ? 10.834 7.180 -10.703 1.00 57.62 94 GLU A C 1
ATOM 739 O O . GLU A 1 94 ? 10.991 6.526 -11.738 1.00 57.62 94 GLU A O 1
ATOM 744 N N . ILE A 1 95 ? 11.571 8.256 -10.424 1.00 48.16 95 ILE A N 1
ATOM 745 C CA . ILE A 1 95 ? 12.808 8.564 -11.129 1.00 48.16 95 ILE A CA 1
ATOM 746 C C . ILE A 1 95 ? 13.748 7.423 -10.774 1.00 48.16 95 ILE A C 1
ATOM 748 O O . ILE A 1 95 ? 14.260 7.364 -9.658 1.00 48.16 95 ILE A O 1
ATOM 752 N N . THR A 1 96 ? 13.919 6.492 -11.711 1.00 47.19 96 THR A N 1
ATOM 753 C CA . THR A 1 96 ? 14.965 5.478 -11.649 1.00 47.19 96 THR A CA 1
ATOM 754 C C . THR A 1 96 ? 16.252 6.228 -11.336 1.00 47.19 96 THR A C 1
ATOM 756 O O . THR A 1 96 ? 16.728 6.998 -12.175 1.00 47.19 96 THR A O 1
ATOM 759 N N . ALA A 1 97 ? 16.761 6.099 -10.107 1.00 45.94 97 ALA A N 1
ATOM 760 C CA . ALA A 1 97 ? 18.061 6.657 -9.783 1.00 45.94 97 ALA A CA 1
ATOM 761 C C . ALA A 1 97 ? 19.029 6.115 -10.845 1.00 45.94 97 ALA A C 1
ATOM 763 O O . ALA A 1 97 ? 18.944 4.921 -11.167 1.00 45.94 97 ALA A O 1
ATOM 764 N N . PRO A 1 98 ? 19.881 6.962 -11.453 1.00 42.50 98 PRO A N 1
ATOM 765 C CA . PRO A 1 98 ? 20.883 6.451 -12.371 1.00 42.50 98 PRO A CA 1
ATOM 766 C C . PRO A 1 98 ? 21.635 5.325 -11.652 1.00 42.50 98 PRO A C 1
ATOM 768 O O . PRO A 1 98 ? 21.813 5.420 -10.430 1.00 42.50 98 PRO A O 1
ATOM 771 N N . PRO A 1 99 ? 22.008 4.246 -12.364 1.00 44.12 99 PRO A N 1
ATOM 772 C CA . PRO A 1 99 ? 22.717 3.133 -11.754 1.00 44.12 99 PRO A CA 1
ATOM 773 C C . PRO A 1 99 ? 23.844 3.709 -10.906 1.00 44.12 99 PRO A C 1
ATOM 775 O O . PRO A 1 99 ? 24.627 4.525 -11.394 1.00 44.12 99 PRO A O 1
ATOM 778 N N . ILE A 1 100 ? 23.865 3.355 -9.619 1.00 55.50 100 ILE A N 1
ATOM 779 C CA . ILE A 1 100 ? 24.970 3.701 -8.735 1.00 55.50 100 ILE A CA 1
ATOM 780 C C . ILE A 1 100 ? 26.162 2.965 -9.337 1.00 55.50 100 ILE A C 1
ATOM 782 O O . ILE A 1 100 ? 26.341 1.772 -9.099 1.00 55.50 100 ILE A O 1
ATOM 786 N N . GLU A 1 101 ? 26.921 3.637 -10.202 1.00 53.56 101 GLU A N 1
ATOM 787 C CA . GLU A 1 101 ? 28.183 3.100 -10.675 1.00 53.56 101 GLU A CA 1
ATOM 788 C C . GLU A 1 101 ? 28.991 2.807 -9.412 1.00 53.56 101 GLU A C 1
ATOM 790 O O . GLU A 1 101 ? 29.155 3.711 -8.580 1.00 53.56 101 GLU A O 1
ATOM 795 N N . PRO A 1 102 ? 29.436 1.557 -9.193 1.00 49.34 102 PRO A N 1
ATOM 796 C CA . PRO A 1 102 ? 30.258 1.262 -8.041 1.00 49.3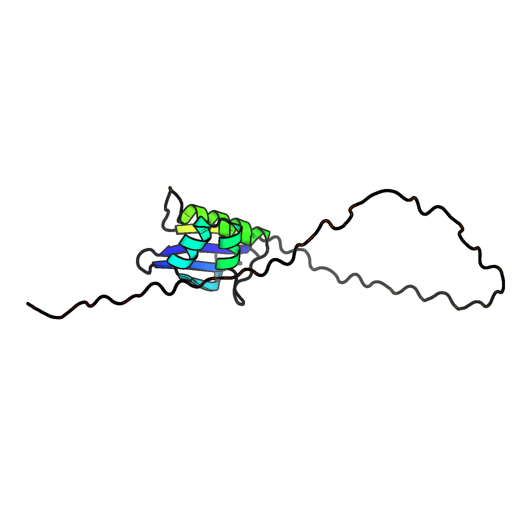4 102 PRO A CA 1
ATOM 797 C C . PRO A 1 102 ? 31.503 2.125 -8.191 1.00 49.34 102 PRO A C 1
ATOM 799 O O . PRO A 1 102 ? 32.351 1.857 -9.045 1.00 49.34 102 PRO A O 1
ATOM 802 N N . LYS A 1 103 ? 31.606 3.193 -7.391 1.00 53.75 103 LYS A N 1
ATOM 803 C CA . LYS A 1 103 ? 32.852 3.933 -7.250 1.00 53.75 103 LYS A CA 1
ATOM 804 C C . LYS A 1 103 ? 33.859 2.909 -6.752 1.00 53.75 103 LYS A C 1
ATOM 806 O O . LYS A 1 103 ? 33.844 2.535 -5.582 1.00 53.75 103 LYS A O 1
ATOM 811 N N . ARG A 1 104 ? 34.691 2.399 -7.663 1.00 51.84 104 ARG A N 1
ATOM 812 C CA . ARG A 1 104 ? 35.907 1.684 -7.303 1.00 51.84 104 ARG A CA 1
ATOM 813 C C . ARG A 1 104 ? 36.724 2.687 -6.510 1.00 51.84 104 ARG A C 1
ATOM 815 O O . ARG A 1 104 ? 37.328 3.588 -7.081 1.00 51.84 104 ARG A O 1
ATOM 822 N N . TYR A 1 105 ? 36.682 2.569 -5.192 1.00 55.44 105 TYR A N 1
ATOM 823 C CA . TYR A 1 105 ? 37.714 3.152 -4.363 1.00 55.44 105 TYR A CA 1
ATOM 824 C C . TYR A 1 105 ? 38.980 2.386 -4.729 1.00 55.44 105 TYR A C 1
ATOM 826 O O . TYR A 1 105 ? 39.152 1.234 -4.336 1.00 55.44 105 TYR A O 1
ATOM 834 N N . GLU A 1 106 ? 39.814 2.981 -5.580 1.00 54.56 106 GLU A N 1
ATOM 835 C CA . GLU A 1 106 ? 41.187 2.524 -5.714 1.00 54.56 106 GLU A CA 1
ATOM 836 C C . GLU A 1 106 ? 41.805 2.673 -4.327 1.00 54.56 106 GLU A C 1
ATOM 838 O O . GLU A 1 106 ? 41.967 3.785 -3.817 1.00 54.56 106 GLU A O 1
ATOM 843 N N . ALA A 1 107 ? 42.052 1.538 -3.673 1.00 52.03 107 ALA A N 1
ATOM 844 C CA . ALA A 1 107 ? 42.832 1.515 -2.456 1.00 52.03 107 ALA A CA 1
ATOM 845 C C . ALA A 1 107 ? 44.174 2.163 -2.797 1.00 52.03 107 ALA A C 1
ATOM 847 O O . ALA A 1 107 ? 44.940 1.628 -3.603 1.00 52.03 107 ALA A O 1
ATOM 848 N N . LYS A 1 108 ? 44.435 3.347 -2.235 1.00 57.53 108 LYS A N 1
ATOM 849 C CA . LYS A 1 108 ? 45.778 3.918 -2.288 1.00 57.53 108 LYS A CA 1
ATOM 850 C C . LYS A 1 108 ? 46.716 2.874 -1.677 1.00 57.53 108 LYS A C 1
ATOM 852 O O . LYS A 1 108 ? 46.380 2.356 -0.608 1.00 57.53 108 LYS A O 1
ATOM 857 N N . PRO A 1 109 ? 47.835 2.527 -2.337 1.00 55.22 109 PRO A N 1
ATOM 858 C CA . PRO A 1 109 ? 48.805 1.632 -1.730 1.00 55.22 109 PRO A CA 1
ATOM 859 C C . PRO A 1 109 ? 49.215 2.221 -0.380 1.00 55.22 109 PRO A C 1
ATOM 861 O O . PRO A 1 109 ? 49.425 3.434 -0.268 1.00 55.22 109 PRO A O 1
ATOM 864 N N . ALA A 1 110 ? 49.237 1.369 0.645 1.00 58.34 110 ALA A N 1
ATOM 865 C CA . ALA A 1 110 ? 49.726 1.741 1.963 1.00 58.34 110 ALA A CA 1
ATOM 866 C C . ALA A 1 110 ? 51.136 2.341 1.814 1.00 58.34 110 ALA A C 1
ATOM 868 O O . ALA A 1 110 ? 51.915 1.824 1.006 1.00 58.34 110 ALA A O 1
ATOM 869 N N . PRO A 1 111 ? 51.465 3.433 2.525 1.00 47.75 111 PRO A N 1
ATOM 870 C CA . PRO A 1 111 ? 52.837 3.915 2.552 1.00 47.75 111 PRO A CA 1
ATOM 871 C C . PRO A 1 111 ? 53.734 2.795 3.094 1.00 47.75 111 PRO A C 1
ATOM 873 O O . PRO A 1 111 ? 53.400 2.176 4.103 1.00 47.75 111 PRO A O 1
ATOM 876 N N . GLU A 1 112 ? 54.827 2.509 2.381 1.00 51.22 112 GLU A N 1
ATOM 877 C CA . GLU A 1 112 ? 55.869 1.591 2.842 1.00 51.22 112 GLU A CA 1
ATOM 878 C C . GLU A 1 112 ? 56.346 2.016 4.234 1.00 51.22 112 GLU A C 1
ATOM 880 O O . GLU A 1 112 ? 56.607 3.198 4.475 1.00 51.22 112 GLU A O 1
ATOM 885 N N . GLU A 1 113 ? 56.442 1.041 5.139 1.00 49.59 113 GLU A N 1
ATOM 886 C CA . GLU A 1 113 ? 57.047 1.198 6.456 1.00 49.59 113 GLU A CA 1
ATOM 887 C C . GLU A 1 113 ? 58.505 1.638 6.278 1.00 49.59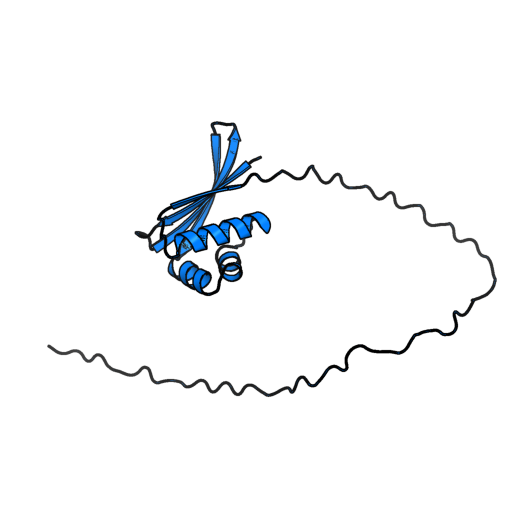 113 GLU A C 1
ATOM 889 O O . GLU A 1 113 ? 59.381 0.853 5.920 1.00 49.59 113 GLU A O 1
ATOM 894 N N . GLY A 1 114 ? 58.748 2.930 6.478 1.00 39.97 114 GLY A N 1
ATOM 895 C CA . GLY A 1 114 ? 60.079 3.476 6.677 1.00 39.97 114 GLY A CA 1
ATOM 896 C C . GLY A 1 114 ? 60.350 3.559 8.171 1.00 39.97 114 GLY A C 1
ATOM 897 O O . GLY A 1 114 ? 59.776 4.414 8.843 1.00 39.97 114 GLY A O 1
ATOM 898 N N . ASP A 1 115 ? 61.222 2.685 8.672 1.00 46.12 115 ASP A N 1
ATOM 899 C CA . ASP A 1 115 ? 61.881 2.838 9.967 1.00 46.12 115 ASP A CA 1
ATOM 900 C C . ASP A 1 115 ? 62.480 4.250 10.088 1.00 46.12 115 ASP A C 1
ATOM 902 O O . ASP A 1 115 ? 63.406 4.617 9.359 1.00 46.12 115 ASP A O 1
ATOM 906 N N . SER A 1 116 ? 61.962 5.042 11.025 1.00 36.59 116 SER A N 1
ATOM 907 C CA . SER A 1 116 ? 62.653 6.218 11.548 1.00 36.59 116 SER A CA 1
ATOM 908 C C . SER A 1 116 ? 62.246 6.443 13.000 1.00 36.59 116 SER A C 1
ATOM 910 O O . SER A 1 116 ? 61.149 6.916 13.286 1.00 36.59 116 SER A O 1
ATOM 912 N N . ASP A 1 117 ? 63.169 6.111 13.900 1.00 46.56 117 ASP A N 1
ATOM 913 C CA . ASP A 1 117 ? 63.287 6.638 15.257 1.00 46.56 117 ASP A CA 1
ATOM 914 C C . ASP A 1 117 ? 62.909 8.128 15.352 1.00 46.56 117 ASP A C 1
ATOM 916 O O . ASP A 1 117 ? 63.403 8.945 14.569 1.00 46.56 117 ASP A O 1
ATOM 920 N N . GLY A 1 118 ? 62.136 8.490 16.382 1.00 42.47 118 GLY A N 1
ATOM 921 C CA . GLY A 1 118 ? 62.133 9.855 16.917 1.00 42.47 118 GLY A CA 1
ATOM 922 C C . GLY A 1 118 ? 60.772 10.401 17.352 1.00 42.47 118 GLY A C 1
ATOM 923 O O . GLY A 1 118 ? 59.986 10.825 16.519 1.00 42.47 118 GLY A O 1
ATOM 924 N N . GLU A 1 119 ? 60.594 10.485 18.674 1.00 43.19 119 GLU A N 1
ATOM 925 C CA . GLU A 1 119 ? 59.694 11.395 19.407 1.00 43.19 119 GLU A CA 1
ATOM 926 C C . GLU A 1 119 ? 58.168 11.179 19.318 1.00 43.19 119 GLU A C 1
ATOM 928 O O . GLU A 1 119 ? 57.462 11.642 18.428 1.00 43.19 119 GLU A O 1
ATOM 933 N N . THR A 1 120 ? 57.638 10.533 20.361 1.00 45.47 120 THR A N 1
ATOM 934 C CA . THR A 1 120 ? 56.251 10.682 20.813 1.00 45.47 120 THR A CA 1
ATOM 935 C C . THR A 1 120 ? 56.021 12.107 21.315 1.00 45.47 120 THR A C 1
ATOM 937 O O . THR A 1 120 ? 56.416 12.430 22.438 1.00 45.47 120 THR A O 1
ATOM 940 N N . ASP A 1 121 ? 55.363 12.933 20.507 1.00 46.69 121 ASP A N 1
ATOM 941 C CA . ASP A 1 121 ? 54.783 14.196 20.957 1.00 46.69 121 ASP A CA 1
ATOM 942 C C . ASP A 1 121 ? 53.489 13.865 21.720 1.00 46.69 121 ASP A C 1
ATOM 944 O O . ASP A 1 121 ? 52.465 13.487 21.141 1.00 46.69 121 ASP A O 1
ATOM 948 N N . TYR A 1 122 ? 53.574 13.886 23.050 1.00 51.03 122 TYR A N 1
ATOM 949 C CA . TYR A 1 122 ? 52.415 13.764 23.927 1.00 51.03 122 TYR A CA 1
ATOM 950 C C . TYR A 1 122 ? 51.576 15.033 23.760 1.00 51.03 122 TYR A C 1
ATOM 952 O O . TYR A 1 122 ? 51.986 16.108 24.190 1.00 51.03 122 TYR A O 1
ATOM 960 N N . ILE A 1 123 ? 50.406 14.914 23.130 1.00 50.81 123 ILE A N 1
ATOM 961 C CA . ILE A 1 123 ? 49.386 15.963 23.184 1.00 50.81 123 ILE A CA 1
ATOM 962 C C . ILE A 1 123 ? 48.860 15.989 24.623 1.00 50.81 123 ILE A C 1
ATOM 964 O O . ILE A 1 123 ? 48.113 15.099 25.030 1.00 50.81 123 ILE A O 1
ATOM 968 N N . ASP A 1 124 ? 49.323 16.981 25.376 1.00 46.84 124 ASP A N 1
ATOM 969 C CA . ASP A 1 124 ? 48.885 17.329 26.724 1.00 46.84 124 ASP A CA 1
ATOM 970 C C . ASP A 1 124 ? 47.746 18.365 26.649 1.00 46.84 124 ASP A C 1
ATOM 972 O O . ASP A 1 124 ? 47.841 19.346 25.910 1.00 46.84 124 ASP A O 1
ATOM 976 N N . ASP A 1 125 ? 46.676 18.075 27.389 1.00 51.28 125 ASP A N 1
ATOM 977 C CA . ASP A 1 125 ? 45.601 18.940 27.897 1.00 51.28 125 ASP A CA 1
ATOM 978 C C . ASP A 1 125 ? 45.013 20.078 27.035 1.00 51.28 125 ASP A C 1
ATOM 980 O O . ASP A 1 125 ? 45.482 21.213 27.054 1.00 51.28 125 ASP A O 1
ATOM 984 N N . GLU A 1 126 ? 43.826 19.817 26.465 1.00 50.44 126 GLU A N 1
ATOM 985 C CA . GLU A 1 126 ? 42.651 20.694 26.650 1.00 50.44 126 GLU A CA 1
ATOM 986 C C . GLU A 1 126 ? 41.350 19.898 26.394 1.00 50.44 126 GLU A C 1
ATOM 988 O O . GLU A 1 126 ? 40.591 20.158 25.459 1.00 50.44 126 GLU A O 1
ATOM 993 N N . PHE A 1 127 ? 41.086 18.864 27.208 1.00 47.44 127 PHE A N 1
ATOM 994 C CA . PHE A 1 127 ? 39.733 18.306 27.307 1.00 47.44 127 PHE A CA 1
ATOM 995 C C . PHE A 1 127 ? 38.896 19.298 28.118 1.00 47.44 127 PHE A C 1
ATOM 997 O O . PHE A 1 127 ? 38.889 19.273 29.346 1.00 47.44 127 PHE A O 1
ATOM 1004 N N . GLY A 1 128 ? 38.247 20.219 27.406 1.00 41.81 128 GLY A N 1
ATOM 1005 C CA . GLY A 1 128 ? 37.238 21.104 27.968 1.00 41.81 128 GLY A CA 1
ATOM 1006 C C . GLY A 1 128 ? 36.128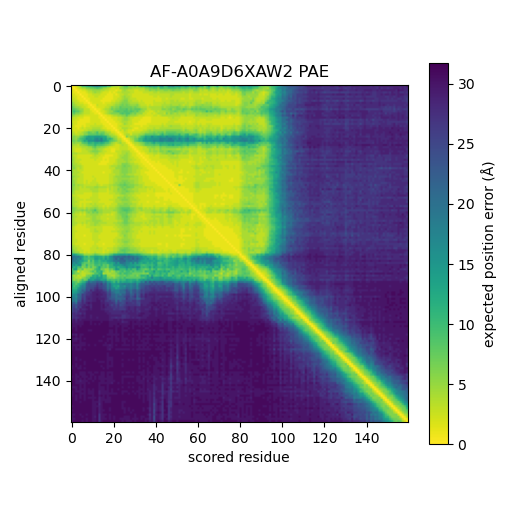 20.289 28.623 1.00 41.81 128 GLY A C 1
ATOM 1007 O O . GLY A 1 128 ? 35.273 19.721 27.945 1.00 41.81 128 GLY A O 1
ATOM 1008 N N . ASP A 1 129 ? 36.182 20.237 29.947 1.00 50.19 129 ASP A N 1
ATOM 1009 C CA . ASP A 1 129 ? 35.038 20.050 30.824 1.00 50.19 129 ASP A CA 1
ATOM 1010 C C . ASP A 1 129 ? 34.043 21.181 30.530 1.00 50.19 129 ASP A C 1
ATOM 1012 O O . ASP A 1 129 ? 34.373 22.344 30.750 1.00 50.19 129 ASP A O 1
ATOM 1016 N N . ASP A 1 130 ? 32.898 20.870 29.920 1.00 49.16 130 ASP A N 1
ATOM 1017 C CA . ASP A 1 130 ? 31.611 21.206 30.532 1.00 49.16 130 ASP A CA 1
ATOM 1018 C C . ASP A 1 130 ? 30.430 20.626 29.736 1.00 49.16 130 ASP A C 1
ATOM 1020 O O . ASP A 1 130 ? 30.320 20.782 28.518 1.00 49.16 130 ASP A O 1
ATOM 1024 N N . ALA A 1 131 ? 29.500 20.052 30.496 1.00 53.34 131 ALA A N 1
ATOM 1025 C CA . ALA A 1 131 ? 28.091 19.846 30.180 1.00 53.34 131 ALA A CA 1
ATOM 1026 C C . ALA A 1 131 ? 27.717 18.957 28.975 1.00 53.34 131 ALA A C 1
ATOM 1028 O O . ALA A 1 131 ? 27.698 19.397 27.829 1.00 53.34 131 ALA A O 1
ATOM 1029 N N . LEU A 1 132 ? 27.186 17.760 29.267 1.00 48.53 132 LEU A N 1
ATOM 1030 C CA . LEU A 1 132 ? 25.803 17.419 28.887 1.00 48.53 132 LEU A CA 1
ATOM 1031 C C . LEU A 1 132 ? 25.350 16.082 29.505 1.00 48.53 132 LEU A C 1
ATOM 1033 O O . LEU A 1 132 ? 25.623 15.005 28.985 1.00 48.53 132 LEU A O 1
ATOM 1037 N N . LEU A 1 133 ? 24.547 16.250 30.561 1.00 51.81 133 LEU A N 1
ATOM 1038 C CA . LEU A 1 133 ? 23.471 15.380 31.051 1.00 51.81 133 LEU A CA 1
ATOM 1039 C C . LEU A 1 133 ? 23.886 14.115 31.808 1.00 51.81 133 LEU A C 1
ATOM 1041 O O . LEU A 1 133 ? 24.017 13.024 31.256 1.00 51.81 133 LEU A O 1
ATOM 1045 N N . GLU A 1 134 ? 23.961 14.301 33.129 1.00 51.50 134 GLU A N 1
ATOM 1046 C CA . GLU A 1 134 ? 23.544 13.309 34.119 1.00 51.50 134 GLU A CA 1
ATOM 1047 C C . GLU A 1 134 ? 22.294 12.569 33.624 1.00 51.50 134 GLU A C 1
ATOM 1049 O O . GLU A 1 134 ? 21.263 13.171 33.313 1.00 51.50 134 GLU A O 1
ATOM 1054 N N . ALA A 1 135 ? 22.428 11.250 33.506 1.00 53.38 135 ALA A N 1
ATOM 1055 C CA . ALA A 1 135 ? 21.318 10.338 33.324 1.00 53.38 135 ALA A CA 1
ATOM 1056 C C . ALA A 1 135 ? 20.482 10.358 34.609 1.00 53.38 135 ALA A C 1
ATOM 1058 O O . ALA A 1 135 ? 20.802 9.667 35.574 1.00 53.38 135 ALA A O 1
ATOM 1059 N N . ASP A 1 136 ? 19.465 11.213 34.600 1.00 43.62 136 ASP A N 1
ATOM 1060 C CA . ASP A 1 136 ? 18.427 11.301 35.618 1.00 43.62 136 ASP A CA 1
ATOM 1061 C C . ASP A 1 136 ? 17.631 9.984 35.628 1.00 43.62 136 ASP A C 1
ATOM 1063 O O . ASP A 1 136 ? 17.071 9.565 34.609 1.00 43.62 136 ASP A O 1
ATOM 1067 N N . ASP A 1 137 ? 17.707 9.314 36.773 1.00 49.69 137 ASP A N 1
ATOM 1068 C CA . ASP A 1 137 ? 16.849 8.260 37.314 1.00 49.69 137 ASP A CA 1
ATOM 1069 C C . ASP A 1 137 ? 15.791 7.643 36.373 1.00 49.69 137 ASP A C 1
ATOM 1071 O O . ASP A 1 137 ? 14.633 8.062 36.305 1.00 49.69 137 ASP A O 1
ATOM 1075 N N . LEU A 1 138 ? 16.154 6.533 35.720 1.00 54.16 138 LEU A N 1
ATOM 1076 C CA . LEU A 1 138 ? 15.174 5.507 35.354 1.00 54.16 138 LEU A CA 1
ATOM 1077 C C . LEU A 1 138 ? 14.886 4.672 36.606 1.00 54.16 138 LEU A C 1
ATOM 1079 O O . LEU A 1 138 ? 15.504 3.629 36.820 1.00 54.16 138 LEU A O 1
ATOM 1083 N N . ASP A 1 139 ? 13.961 5.155 37.436 1.00 53.25 139 ASP A N 1
ATOM 1084 C CA . ASP A 1 139 ? 13.350 4.354 38.493 1.00 53.25 139 ASP A CA 1
ATOM 1085 C C . ASP A 1 139 ? 12.668 3.129 37.859 1.00 53.25 139 ASP A C 1
ATOM 1087 O O . ASP A 1 139 ? 11.664 3.218 37.146 1.00 53.25 139 ASP A O 1
ATOM 1091 N N . ASP A 1 140 ? 13.268 1.969 38.110 1.00 52.53 140 ASP A N 1
ATOM 1092 C CA . ASP A 1 140 ? 12.804 0.630 37.757 1.00 52.53 140 ASP A CA 1
ATOM 1093 C C . ASP A 1 140 ? 11.581 0.285 38.636 1.00 52.53 140 ASP A C 1
ATOM 1095 O O . ASP A 1 140 ? 11.649 -0.511 39.576 1.00 52.53 140 ASP A O 1
ATOM 1099 N N . GLU A 1 141 ? 10.441 0.945 38.401 1.00 54.12 141 GLU A N 1
ATOM 1100 C CA . GLU A 1 141 ? 9.182 0.546 39.029 1.00 54.12 141 GLU A CA 1
ATOM 1101 C C . GLU A 1 141 ? 8.644 -0.717 38.333 1.00 54.12 141 GLU A C 1
ATOM 1103 O O . GLU A 1 141 ? 8.313 -0.685 37.141 1.00 54.12 141 GLU A O 1
ATOM 1108 N N . PRO A 1 142 ? 8.485 -1.850 39.046 1.00 55.00 142 PRO A N 1
ATOM 1109 C CA . PRO A 1 142 ? 7.833 -3.012 38.475 1.00 55.00 142 PRO A CA 1
ATOM 1110 C C . PRO A 1 142 ? 6.360 -2.672 38.247 1.00 55.00 142 PRO A C 1
ATOM 1112 O O . PRO A 1 142 ? 5.568 -2.573 39.189 1.00 55.00 142 PRO A O 1
ATOM 1115 N N . VAL A 1 143 ? 5.980 -2.524 36.978 1.00 51.56 143 VAL A N 1
ATOM 1116 C CA . VAL A 1 143 ? 4.583 -2.451 36.541 1.00 51.56 143 VAL A CA 1
ATOM 1117 C C . VAL A 1 143 ? 3.881 -3.739 36.981 1.00 51.56 143 VAL A C 1
ATOM 1119 O O . VAL A 1 143 ? 3.908 -4.765 36.304 1.00 51.56 143 VAL A O 1
ATOM 1122 N N . ASN A 1 144 ? 3.253 -3.694 38.157 1.00 49.19 144 ASN A N 1
ATOM 1123 C CA . ASN A 1 144 ? 2.299 -4.692 38.621 1.00 49.19 144 ASN A CA 1
ATOM 1124 C C . ASN A 1 144 ? 1.053 -4.587 37.738 1.00 49.19 144 ASN A C 1
ATOM 1126 O O . ASN A 1 144 ? 0.063 -3.943 38.093 1.00 49.19 144 ASN A O 1
ATOM 1130 N N . LEU A 1 145 ? 1.115 -5.215 36.565 1.00 49.28 145 LEU A N 1
ATOM 1131 C CA . LEU A 1 145 ? -0.026 -5.409 35.690 1.00 49.28 145 LEU A CA 1
ATOM 1132 C C . LEU A 1 145 ? -0.992 -6.373 36.396 1.00 49.28 145 LEU A C 1
ATOM 1134 O O . LEU A 1 145 ? -0.903 -7.592 36.264 1.00 49.28 145 LEU A O 1
ATOM 1138 N N . LYS A 1 146 ? -1.902 -5.828 37.207 1.00 47.66 146 LYS A N 1
ATOM 1139 C CA . LYS A 1 146 ? -3.078 -6.564 37.669 1.00 47.66 146 LYS A CA 1
ATOM 1140 C C . LYS A 1 146 ? -3.973 -6.774 36.454 1.00 47.66 146 LYS A C 1
ATOM 1142 O O . LYS A 1 146 ? -4.747 -5.892 36.096 1.00 47.66 146 LYS A O 1
ATOM 1147 N N . VAL A 1 147 ? -3.830 -7.930 35.817 1.00 51.19 147 VAL A N 1
ATOM 1148 C CA . VAL A 1 147 ? -4.846 -8.466 34.914 1.00 51.19 147 VAL A CA 1
ATOM 1149 C C . VAL A 1 147 ? -6.099 -8.651 35.769 1.00 51.19 147 VAL A C 1
ATOM 1151 O O . VAL A 1 147 ? -6.132 -9.506 36.651 1.00 51.19 147 VAL A O 1
ATOM 1154 N N . GLN A 1 148 ? -7.080 -7.765 35.606 1.00 44.47 148 GLN A N 1
ATOM 1155 C CA . GLN A 1 148 ? -8.435 -8.053 36.048 1.00 44.47 148 GLN A CA 1
ATOM 1156 C C . GLN A 1 148 ? -9.011 -9.019 35.017 1.00 44.47 148 GLN A C 1
ATOM 1158 O O . GLN A 1 148 ? -9.334 -8.622 33.900 1.00 44.47 148 GLN A O 1
ATOM 1163 N N . ASP A 1 149 ? -9.062 -10.296 35.389 1.00 51.38 149 ASP A N 1
ATOM 1164 C CA . ASP A 1 149 ? -10.016 -11.247 34.833 1.00 51.38 149 ASP A CA 1
ATOM 1165 C C . ASP A 1 149 ? -11.418 -10.720 35.173 1.00 51.38 149 ASP A C 1
ATOM 1167 O O . ASP A 1 149 ? -11.949 -10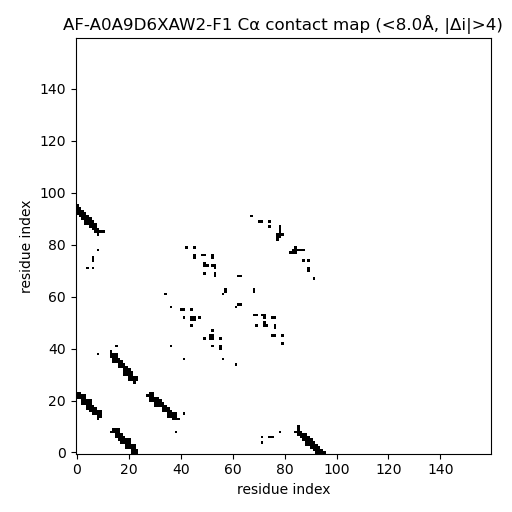.980 36.252 1.00 51.38 149 ASP A O 1
ATOM 1171 N N . GLU A 1 150 ? -11.989 -9.894 34.295 1.00 54.03 150 GLU A N 1
ATOM 1172 C CA . GLU A 1 150 ? -13.425 -9.639 34.318 1.00 54.03 150 GLU A CA 1
ATOM 1173 C C . GLU A 1 150 ? -14.121 -10.839 33.673 1.00 54.03 150 GLU A C 1
ATOM 1175 O O . GLU A 1 150 ? -14.106 -11.032 32.456 1.00 54.03 150 GLU A O 1
ATOM 1180 N N . ASP A 1 151 ? -14.669 -11.663 34.566 1.00 54.12 151 ASP A N 1
ATOM 1181 C CA . ASP A 1 151 ? -15.695 -12.679 34.372 1.00 54.12 151 ASP A CA 1
ATOM 1182 C C . ASP A 1 151 ? -16.592 -12.414 33.152 1.00 54.12 151 ASP A C 1
ATOM 1184 O O . ASP A 1 151 ? -17.561 -11.657 33.210 1.00 54.12 151 ASP A O 1
ATOM 1188 N N . LEU A 1 152 ? -16.321 -13.118 32.051 1.00 53.25 152 LEU A N 1
ATOM 1189 C CA . LEU A 1 152 ? -17.289 -13.301 30.972 1.00 53.25 152 LEU A CA 1
ATOM 1190 C C . LEU A 1 152 ? -18.070 -14.594 31.239 1.00 53.25 152 LEU A C 1
ATOM 1192 O O . LEU A 1 152 ? -17.881 -15.619 30.584 1.00 53.25 152 LEU A O 1
ATOM 1196 N N . ALA A 1 153 ? -18.925 -14.537 32.257 1.00 57.41 153 ALA A N 1
ATOM 1197 C CA . ALA A 1 153 ? -19.935 -15.543 32.547 1.00 57.41 153 ALA A CA 1
ATOM 1198 C C . ALA A 1 153 ? -21.310 -14.865 32.608 1.00 57.41 153 ALA A C 1
ATOM 1200 O O . ALA A 1 153 ? -21.684 -14.311 33.633 1.00 57.41 153 ALA A O 1
ATOM 1201 N N . ASP A 1 154 ? -22.034 -14.907 31.491 1.00 54.44 154 ASP A N 1
ATOM 1202 C CA . ASP A 1 154 ? -23.498 -14.780 31.428 1.00 54.44 154 ASP A CA 1
ATOM 1203 C C . ASP A 1 154 ? -23.917 -15.388 30.076 1.00 54.44 154 ASP A C 1
ATOM 1205 O O . ASP A 1 154 ? -23.677 -14.827 29.007 1.00 54.44 154 ASP A O 1
ATOM 1209 N N . ASP A 1 155 ? -24.167 -16.695 30.023 1.00 53.44 155 ASP A N 1
ATOM 1210 C CA . ASP A 1 155 ? -25.474 -17.323 30.281 1.00 53.44 155 ASP A CA 1
ATOM 1211 C C . ASP A 1 155 ? -26.599 -16.775 29.387 1.00 53.44 155 ASP A C 1
ATOM 1213 O O . ASP A 1 155 ? -27.580 -16.198 29.845 1.00 53.44 155 ASP A O 1
ATOM 1217 N N . PHE A 1 156 ? -26.488 -17.004 28.073 1.00 49.41 156 PHE A N 1
ATOM 1218 C CA . PHE A 1 156 ? -27.691 -17.096 27.246 1.00 49.41 156 PHE A CA 1
ATOM 1219 C C . PHE A 1 156 ? -28.257 -18.504 27.383 1.00 49.41 156 PHE A C 1
ATOM 1221 O O . PHE A 1 156 ? -27.977 -19.405 26.590 1.00 49.41 156 PHE A O 1
ATOM 1228 N N . SER A 1 157 ? -29.022 -18.662 28.457 1.00 56.88 157 SER A N 1
ATOM 1229 C CA . SER A 1 157 ? -29.974 -19.739 28.640 1.00 56.88 157 SER A CA 1
ATOM 1230 C C . SER A 1 157 ? -30.987 -19.744 27.489 1.00 56.88 157 SER A C 1
ATOM 1232 O O . SER A 1 157 ? -31.585 -18.736 27.115 1.00 56.88 157 SER A O 1
ATOM 1234 N N . ASP A 1 158 ? -31.109 -20.935 26.924 1.00 56.12 158 ASP A N 1
ATOM 1235 C CA . ASP A 1 158 ? -32.174 -21.449 26.073 1.00 56.12 158 ASP A CA 1
ATOM 1236 C C . ASP A 1 158 ? -33.525 -21.315 26.813 1.00 56.12 158 ASP A C 1
ATOM 1238 O O . ASP A 1 158 ? -33.636 -21.882 27.899 1.00 56.12 158 ASP A O 1
ATOM 1242 N N . ASP A 1 159 ? -34.506 -20.555 26.290 1.00 54.88 159 ASP A N 1
ATOM 1243 C CA . ASP A 1 159 ? -35.947 -20.904 26.337 1.00 54.88 159 ASP A CA 1
ATOM 1244 C C . ASP A 1 159 ? -36.854 -19.910 25.558 1.00 54.88 159 ASP A C 1
ATOM 1246 O O . ASP A 1 159 ? -36.677 -18.690 25.639 1.00 54.88 159 ASP A O 1
ATOM 1250 N N . ILE A 1 160 ? -37.900 -20.487 24.936 1.00 42.53 160 ILE A N 1
ATOM 1251 C CA . ILE A 1 160 ? -39.113 -19.943 24.261 1.00 42.53 160 ILE A CA 1
ATOM 1252 C C . ILE A 1 160 ? -39.071 -19.769 22.735 1.00 42.53 160 ILE A C 1
ATOM 1254 O O . ILE A 1 160 ? -38.544 -18.759 22.218 1.00 42.53 160 ILE A O 1
#